Protein AF-A0A1F5Z2X9-F1 (afdb_monomer)

Foldseek 3Di:
DKWWWADDPNDIDIDDAQDKDKDADDPDDAFDKDKGQFTAWIDDPVDIDGDPRGDRQKIWIWGWHDKDWADKDWDWDDDPPPPDIDIDIDTTIMIIIHTHDIDGVVVVVVVVVVDDDDDDDDDDDDDDDDDDD

Radius of gyration: 26.5 Å; Cα contacts (8 Å, |Δi|>4): 240; chains: 1; bounding box: 82×59×61 Å

Secondary structure (DSSP, 8-state):
--EEEEEETTEEEEEETT-EEEEE--SS-TT-EEEE--EEEEE-SS-EEE-SS--TTEEEEEEEEEEEE-PPEEEEEEETTTTEEEEEEE--EEEEEEEEEEEEHHHHHHHHHHS------------------

Nearest PDB structures (foldseek):
  7m4v-assembly1_Q  TM=9.460E-01  e=8.449E-10  Acinetobacter baumannii AB0057
  8rdw-assembly1_Qb  TM=9.694E-01  e=2.122E-09  Psychrobacter urativorans
  7jil-assembly1_R  TM=9.705E-01  e=2.884E-09  Flavobacterium johnsoniae
  7aoi-assembly1_AV  TM=9.673E-01  e=1.208E-08  Trypanosoma brucei
  8fn2-assembly1_T  TM=9.195E-01  e=8.889E-09  Borreliella burgdorferi B31

Sequence (133 aa):
MKYAVVKSGGKQYVVSEGNTVTIDKVDGEVGKNYRFDEVMLLRNEEVVLIGTPFLENVQVSGKVEKQYQGKKLHVMKFKAKVNYRRKIGFRPQLTDISVEKISSEREAAKIKTKTKPVKKAVSKKTKSSVKNS

Solvent-accessible surface area (backbone atoms only — not comparable to full-atom values): 8162 Å² total; per-residue (Å²): 116,58,36,34,34,34,51,55,91,92,42,78,43,84,45,35,66,78,40,74,45,79,43,59,70,66,97,73,59,74,71,38,80,43,73,45,77,46,26,35,32,40,34,47,82,90,49,76,49,74,34,88,76,46,36,91,64,39,43,40,38,24,32,30,69,42,74,47,70,49,76,76,42,78,51,72,50,75,47,84,98,66,89,43,74,47,81,45,78,46,58,54,54,33,25,35,32,36,26,69,41,76,49,46,54,78,57,52,54,61,51,43,75,76,58,77,78,96,86,88,79,89,80,92,81,83,80,85,86,78,89,81,136

Organism: NCBI:txid1798376

Mean predicted aligned error: 11.87 Å

pLDDT: mean 80.52, std 22.19, range [27.75, 96.94]

InterPro domains:
  IPR001787 Large ribosomal subunit protein bL21 [MF_01363] (2-104)
  IPR001787 Large ribosomal subunit protein bL21 [TIGR00061] (3-103)
  IPR028909 Large ribosomal subunit protein bL21-like [PF00829] (3-102)
  IPR028909 Large ribosomal subunit protein bL21-like [PTHR21349] (3-107)
  IPR036164 Large ribosomal subunit protein bL21-like superfamily [SSF141091] (3-102)

Structure (mmCIF, N/CA/C/O backbone):
data_AF-A0A1F5Z2X9-F1
#
_entry.id   AF-A0A1F5Z2X9-F1
#
loop_
_atom_site.group_PDB
_atom_site.id
_atom_site.type_symbol
_atom_site.label_atom_id
_atom_site.label_alt_id
_atom_site.label_comp_id
_atom_site.label_asym_id
_atom_site.label_entity_id
_atom_site.label_seq_id
_atom_site.pdbx_PDB_ins_code
_atom_site.Cartn_x
_atom_site.Cartn_y
_atom_site.Cartn_z
_atom_site.occupancy
_atom_site.B_iso_or_equiv
_atom_site.auth_seq_id
_atom_site.auth_comp_id
_atom_site.auth_asym_id
_atom_site.auth_atom_id
_atom_site.pdbx_PDB_model_num
ATOM 1 N N . MET A 1 1 ? -1.506 -5.516 21.944 1.00 77.75 1 MET A N 1
ATOM 2 C CA . MET A 1 1 ? -1.319 -4.835 20.632 1.00 77.75 1 MET A CA 1
ATOM 3 C C . MET A 1 1 ? -2.415 -5.229 19.652 1.00 77.75 1 MET A C 1
ATOM 5 O O . MET A 1 1 ? -2.562 -6.411 19.355 1.00 77.75 1 MET A O 1
ATOM 9 N N . LYS A 1 2 ? -3.172 -4.239 19.166 1.00 88.44 2 LYS A N 1
ATOM 10 C CA . LYS A 1 2 ? -4.282 -4.398 18.217 1.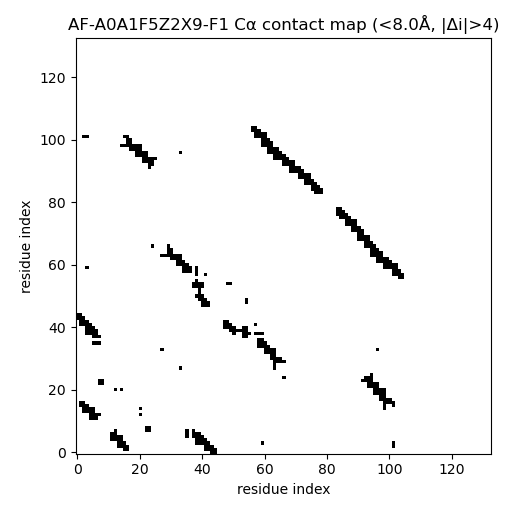00 88.44 2 LYS A CA 1
ATOM 11 C C . LYS A 1 2 ? -3.768 -4.315 16.776 1.00 88.44 2 LYS A C 1
ATOM 13 O O . LYS A 1 2 ? -3.111 -3.337 16.424 1.00 88.44 2 LYS A O 1
ATOM 18 N N . TYR A 1 3 ? -4.057 -5.321 15.954 1.00 92.69 3 TYR A N 1
ATOM 19 C CA . TYR A 1 3 ? -3.699 -5.314 14.533 1.00 92.69 3 TYR A CA 1
ATOM 20 C C . TYR A 1 3 ? -4.760 -6.005 13.678 1.00 92.69 3 TYR A C 1
ATOM 22 O O . TYR A 1 3 ? -5.525 -6.843 14.158 1.00 92.69 3 TYR A O 1
ATOM 30 N N . ALA A 1 4 ? -4.789 -5.664 12.397 1.00 93.06 4 ALA A N 1
ATOM 31 C CA . ALA A 1 4 ? -5.645 -6.284 11.401 1.00 93.06 4 ALA A CA 1
ATOM 32 C C . ALA A 1 4 ? -4.816 -6.798 10.220 1.00 93.06 4 ALA A C 1
ATOM 34 O O . ALA A 1 4 ? -3.711 -6.320 9.964 1.00 93.06 4 ALA A O 1
ATOM 35 N N . VAL A 1 5 ? -5.354 -7.782 9.504 1.00 94.00 5 VAL A N 1
ATOM 36 C CA . VAL A 1 5 ? -4.826 -8.214 8.207 1.00 94.00 5 VAL A CA 1
ATOM 37 C C . VAL A 1 5 ? -5.784 -7.724 7.136 1.00 94.00 5 VAL A C 1
ATOM 39 O O . VAL A 1 5 ? -6.945 -8.137 7.105 1.00 94.00 5 VAL A O 1
ATOM 42 N N . VAL A 1 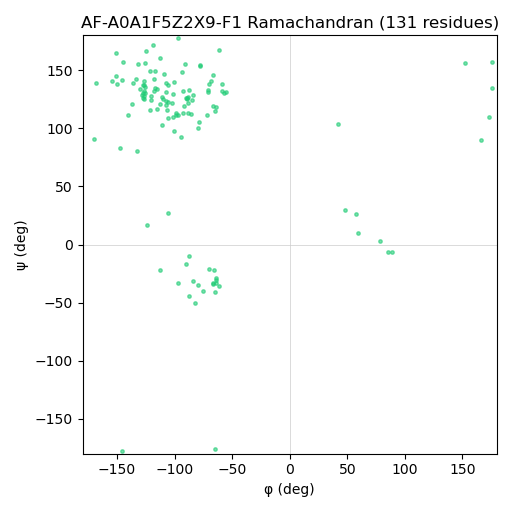6 ? -5.297 -6.829 6.283 1.00 94.31 6 VAL A N 1
ATOM 43 C CA . VAL A 1 6 ? -6.068 -6.221 5.193 1.00 94.31 6 VAL A CA 1
ATOM 44 C C . VAL A 1 6 ? -5.595 -6.752 3.855 1.00 94.31 6 VAL A C 1
ATOM 46 O O . VAL A 1 6 ? -4.405 -7.019 3.673 1.00 94.31 6 VAL A O 1
ATOM 49 N N . LYS A 1 7 ? -6.516 -6.882 2.904 1.00 93.19 7 LYS A N 1
ATOM 50 C CA . LYS A 1 7 ? -6.191 -7.225 1.524 1.00 93.19 7 LYS 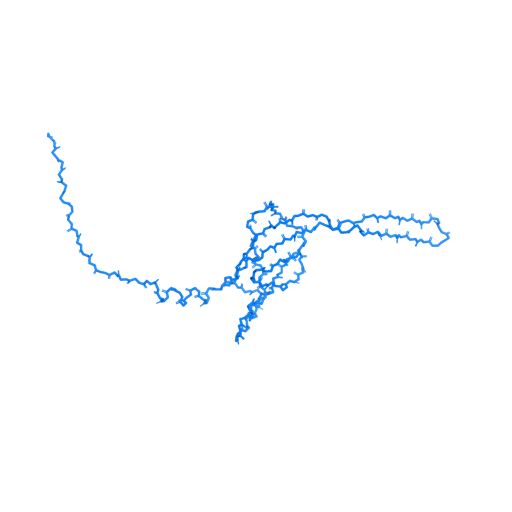A CA 1
ATOM 51 C C . LYS A 1 7 ? -6.233 -5.968 0.659 1.00 93.19 7 LYS A C 1
ATOM 53 O O . LYS A 1 7 ? -7.180 -5.192 0.704 1.00 93.19 7 LYS A O 1
ATOM 58 N N . SER A 1 8 ? -5.169 -5.750 -0.107 1.00 92.69 8 SER A N 1
ATOM 59 C CA . SER A 1 8 ? -5.066 -4.649 -1.069 1.00 92.69 8 SER A CA 1
ATOM 60 C C . SER A 1 8 ? -4.162 -5.058 -2.227 1.00 92.69 8 SER A C 1
ATOM 62 O O . SER A 1 8 ? -3.150 -5.727 -2.017 1.00 92.69 8 SER A O 1
ATOM 64 N N . GLY A 1 9 ? -4.541 -4.721 -3.463 1.00 86.19 9 GLY A N 1
ATOM 65 C CA . GLY A 1 9 ? -3.750 -5.061 -4.655 1.00 86.19 9 GLY A CA 1
ATOM 66 C C . GLY A 1 9 ? -3.482 -6.565 -4.832 1.00 86.19 9 GLY A C 1
ATOM 67 O O . GLY A 1 9 ? -2.467 -6.955 -5.400 1.00 86.19 9 GLY A O 1
ATOM 68 N N . GLY A 1 10 ? -4.349 -7.428 -4.290 1.00 89.75 10 GLY A N 1
ATOM 69 C CA . GLY A 1 10 ? -4.172 -8.886 -4.313 1.00 89.75 10 GLY A CA 1
ATOM 70 C C . GLY A 1 10 ? -3.172 -9.444 -3.289 1.00 89.75 10 GLY A C 1
ATOM 71 O O . GLY A 1 10 ? -2.952 -10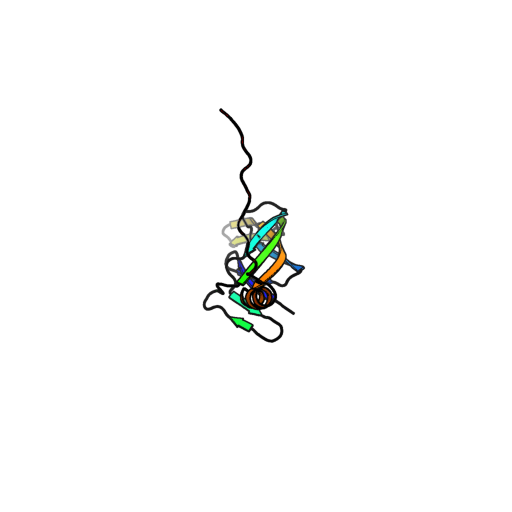.653 -3.266 1.00 89.75 10 GLY A O 1
ATOM 72 N N . LYS A 1 11 ? -2.595 -8.604 -2.423 1.00 93.38 11 LYS A N 1
ATOM 73 C CA . LYS A 1 11 ? -1.688 -9.000 -1.334 1.00 93.38 11 LYS A CA 1
ATOM 74 C C . LYS A 1 11 ? -2.335 -8.754 0.027 1.00 93.38 11 LYS A C 1
ATOM 76 O O . LYS A 1 11 ? -3.276 -7.971 0.139 1.00 93.38 11 LYS A O 1
ATOM 81 N N . GLN A 1 12 ? -1.818 -9.420 1.056 1.00 94.75 12 GLN A N 1
ATOM 82 C CA . GLN A 1 12 ? -2.239 -9.231 2.444 1.00 94.75 12 GLN A CA 1
ATOM 83 C C . GLN A 1 12 ? -1.179 -8.452 3.219 1.00 94.75 12 GLN A C 1
ATOM 85 O O . GLN A 1 12 ? 0.013 -8.737 3.101 1.00 94.75 12 GLN A O 1
ATOM 90 N N . TYR A 1 13 ? -1.623 -7.496 4.030 1.00 95.31 13 TYR A N 1
ATOM 91 C CA . TYR A 1 13 ? -0.767 -6.638 4.838 1.00 95.31 13 TYR A CA 1
ATOM 92 C C . TYR A 1 13 ? -1.208 -6.666 6.295 1.00 95.31 13 TYR A C 1
ATOM 94 O O . TYR A 1 13 ? -2.399 -6.583 6.592 1.00 95.31 13 TYR A O 1
ATOM 102 N N . VAL A 1 14 ? -0.237 -6.749 7.202 1.00 93.94 14 VAL A N 1
ATOM 103 C CA . VAL A 1 14 ? -0.472 -6.575 8.637 1.00 93.94 14 VAL A CA 1
ATOM 104 C C . VAL A 1 14 ? -0.425 -5.087 8.943 1.00 93.94 14 VAL A C 1
ATOM 106 O O . VAL A 1 14 ? 0.562 -4.419 8.643 1.00 93.94 14 VAL A O 1
ATOM 109 N N . VAL A 1 15 ? -1.493 -4.576 9.539 1.00 94.81 15 VAL A N 1
ATOM 110 C CA . VAL A 1 15 ? -1.647 -3.162 9.870 1.00 94.81 15 VAL A CA 1
ATOM 111 C C . VAL A 1 15 ? -1.986 -2.994 11.341 1.00 94.81 15 VAL A C 1
ATOM 113 O O . VAL A 1 15 ? -2.773 -3.754 11.902 1.00 94.81 15 VAL A O 1
ATOM 116 N N . SER A 1 16 ? -1.415 -1.975 11.965 1.00 93.44 16 SER A N 1
ATOM 117 C CA . SER A 1 16 ? -1.741 -1.550 13.325 1.00 93.44 16 SER A CA 1
ATOM 118 C C . SER A 1 16 ? -1.953 -0.043 13.341 1.00 93.44 16 SER A C 1
ATOM 120 O O . SER A 1 16 ? -1.427 0.670 12.488 1.00 93.44 16 SER A O 1
ATOM 122 N N . GLU A 1 17 ? -2.727 0.440 14.307 1.00 92.25 17 GLU A N 1
ATOM 123 C CA . GLU A 1 17 ? -2.972 1.874 14.482 1.00 92.25 17 GLU A CA 1
ATOM 124 C C . GLU A 1 17 ? -1.644 2.616 14.710 1.00 92.25 17 GLU A C 1
ATOM 126 O O . GLU A 1 17 ? -0.804 2.168 15.491 1.00 92.25 17 GLU A O 1
ATOM 131 N N . GLY A 1 18 ? -1.439 3.723 13.993 1.00 91.31 18 GLY A N 1
ATOM 132 C CA . GLY A 1 18 ? -0.229 4.548 14.050 1.00 91.31 18 GLY A CA 1
ATOM 133 C C . GLY A 1 18 ? 0.928 4.101 13.151 1.00 91.31 18 GLY A C 1
ATOM 134 O O . GLY A 1 18 ? 1.907 4.834 13.040 1.00 91.31 18 GLY A O 1
ATOM 135 N N . ASN A 1 19 ? 0.835 2.945 12.485 1.00 92.56 19 ASN A N 1
ATOM 136 C CA . ASN A 1 19 ? 1.885 2.478 11.579 1.00 92.56 19 ASN A CA 1
ATOM 137 C C . ASN A 1 19 ? 1.617 2.885 10.125 1.00 92.56 19 ASN A C 1
ATOM 139 O O . ASN A 1 19 ? 0.471 2.920 9.669 1.00 92.56 19 ASN A O 1
ATOM 143 N N . THR A 1 20 ? 2.698 3.109 9.376 1.00 94.19 20 THR A N 1
ATOM 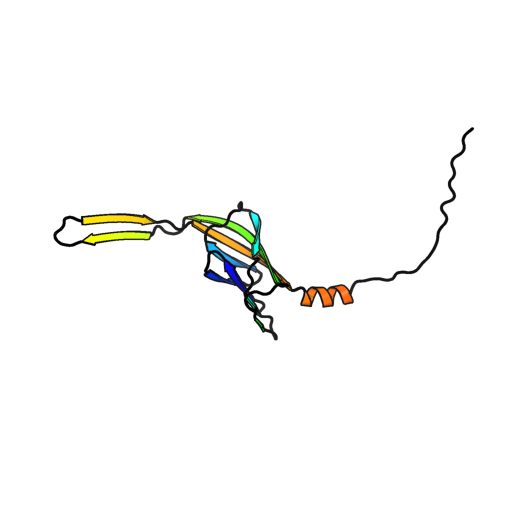144 C CA . THR A 1 20 ? 2.655 3.316 7.925 1.00 94.19 20 THR A CA 1
ATOM 145 C C . THR A 1 20 ? 2.853 1.987 7.198 1.00 94.19 20 THR A C 1
ATOM 147 O O . THR A 1 20 ? 3.775 1.229 7.504 1.00 94.19 20 THR A O 1
ATOM 150 N N . VAL A 1 21 ? 1.999 1.706 6.215 1.00 94.50 21 VAL A N 1
ATOM 151 C CA . VAL A 1 21 ? 2.088 0.538 5.334 1.00 94.50 21 VAL A CA 1
ATOM 152 C C . VAL A 1 21 ? 2.289 0.986 3.889 1.00 94.50 21 VAL A C 1
ATOM 154 O O . VAL A 1 21 ? 1.572 1.853 3.390 1.00 94.50 21 VAL A O 1
ATOM 157 N N . THR A 1 22 ? 3.255 0.381 3.201 1.00 94.69 22 THR A N 1
ATOM 158 C CA . THR A 1 22 ? 3.477 0.605 1.769 1.00 94.69 22 THR A CA 1
ATOM 159 C C . THR A 1 22 ? 2.702 -0.431 0.965 1.00 94.69 22 THR A C 1
ATOM 161 O O . THR A 1 22 ? 2.958 -1.634 1.069 1.00 94.69 22 THR A O 1
ATOM 164 N N . ILE A 1 23 ? 1.776 0.034 0.135 1.00 94.25 23 ILE A N 1
ATOM 165 C CA . ILE A 1 23 ? 0.963 -0.802 -0.748 1.00 94.25 23 ILE A CA 1
ATOM 166 C C . ILE A 1 23 ? 1.191 -0.441 -2.220 1.00 94.25 23 ILE A C 1
ATOM 168 O O . ILE A 1 23 ? 1.877 0.534 -2.547 1.00 94.25 23 ILE A O 1
ATOM 172 N N . ASP A 1 24 ? 0.625 -1.248 -3.118 1.00 93.00 24 ASP A N 1
ATOM 173 C CA . ASP A 1 24 ? 0.585 -0.927 -4.546 1.00 93.00 24 ASP A CA 1
ATOM 174 C C . ASP A 1 24 ? -0.208 0.379 -4.795 1.00 93.00 24 ASP A C 1
ATOM 176 O O . ASP A 1 24 ? -0.862 0.925 -3.902 1.00 93.00 24 ASP A O 1
ATOM 180 N N . LYS A 1 25 ? -0.111 0.942 -6.004 1.00 90.88 25 LYS A N 1
ATOM 181 C CA . LYS A 1 25 ? -0.796 2.197 -6.346 1.00 90.88 25 LYS A CA 1
ATOM 182 C C . LYS A 1 25 ? -2.306 2.108 -6.089 1.00 90.88 25 LYS A C 1
ATOM 184 O O . LYS A 1 25 ? -2.963 1.193 -6.579 1.00 90.88 25 LYS A O 1
ATOM 189 N N . VAL A 1 26 ? -2.834 3.119 -5.401 1.00 88.50 26 VAL A N 1
ATOM 190 C CA . VAL A 1 26 ? -4.271 3.323 -5.179 1.00 88.50 26 VAL A CA 1
ATOM 191 C C . VAL A 1 26 ? -4.748 4.616 -5.826 1.00 88.50 26 VAL A C 1
ATOM 193 O O . VAL A 1 26 ? -3.994 5.587 -5.930 1.00 88.50 26 VAL A O 1
ATOM 196 N N . ASP A 1 27 ? -6.009 4.628 -6.248 1.00 83.69 27 ASP A N 1
ATOM 197 C CA . ASP A 1 27 ? -6.652 5.813 -6.806 1.00 83.69 27 ASP A CA 1
ATOM 198 C C . ASP A 1 27 ? -7.069 6.751 -5.666 1.00 83.69 27 ASP A C 1
ATOM 200 O O . ASP A 1 27 ? -8.001 6.494 -4.907 1.00 83.69 27 ASP A O 1
ATOM 204 N N . GLY A 1 28 ? -6.319 7.838 -5.507 1.00 81.00 28 GLY A N 1
ATOM 205 C CA . GLY A 1 28 ? -6.516 8.830 -4.458 1.00 81.00 28 GLY A CA 1
ATOM 206 C C . GLY A 1 28 ? -5.418 9.884 -4.503 1.00 81.00 28 GLY A C 1
ATOM 207 O O . GLY A 1 28 ? -4.338 9.641 -5.034 1.00 81.00 28 GLY A O 1
ATOM 208 N N . GLU A 1 29 ? -5.688 11.067 -3.965 1.00 87.06 29 GLU A N 1
ATOM 209 C CA . GLU A 1 29 ? -4.675 12.119 -3.832 1.00 87.06 29 GLU A CA 1
ATOM 210 C C . GLU A 1 29 ? -3.960 12.008 -2.486 1.00 87.06 29 GLU A C 1
ATOM 212 O O . GLU A 1 29 ? -4.509 11.502 -1.502 1.00 87.06 29 GLU A O 1
ATOM 217 N N . VAL A 1 30 ? -2.738 12.535 -2.437 1.00 90.81 30 VAL A N 1
ATOM 218 C CA . VAL A 1 30 ? -1.981 12.669 -1.194 1.00 90.81 30 VAL A CA 1
ATOM 219 C C . VAL A 1 30 ? -2.788 13.490 -0.185 1.00 90.81 30 VAL A C 1
ATOM 221 O O . VAL A 1 30 ? -3.305 14.558 -0.499 1.00 90.81 30 VAL A O 1
ATOM 224 N N . GLY A 1 31 ? -2.904 12.977 1.036 1.00 90.06 31 GLY A N 1
ATOM 225 C CA . GLY A 1 31 ? -3.639 13.605 2.126 1.00 90.06 31 GLY A CA 1
ATOM 226 C C . GLY A 1 31 ? -5.124 13.249 2.204 1.00 90.06 31 GLY A C 1
ATOM 227 O O . GLY A 1 31 ? -5.759 13.624 3.190 1.00 90.06 31 GLY A O 1
ATOM 228 N N . LYS A 1 32 ? -5.682 12.513 1.233 1.00 91.12 32 LYS A N 1
ATOM 229 C CA . LYS A 1 32 ? -7.059 12.009 1.327 1.00 91.12 32 LYS A CA 1
ATOM 230 C C . LYS A 1 32 ? -7.146 10.782 2.236 1.00 91.12 32 LYS A C 1
ATOM 232 O O . LYS A 1 32 ? -6.190 10.016 2.388 1.00 91.12 32 LYS A O 1
ATOM 237 N N . ASN A 1 33 ? -8.330 10.602 2.815 1.00 91.19 33 ASN A N 1
ATOM 238 C CA . ASN A 1 33 ? -8.660 9.421 3.600 1.00 91.19 33 ASN A CA 1
ATOM 239 C C . ASN A 1 33 ? -8.802 8.213 2.670 1.00 91.19 33 ASN A C 1
ATOM 241 O O . ASN A 1 33 ? -9.493 8.284 1.654 1.00 91.19 33 ASN A O 1
ATOM 245 N N . TYR A 1 34 ? -8.180 7.107 3.054 1.00 90.81 34 TYR A N 1
ATOM 246 C CA . TYR A 1 34 ? -8.268 5.817 2.394 1.00 90.81 34 TYR A CA 1
ATOM 247 C C . TYR A 1 34 ? -8.888 4.803 3.354 1.00 90.81 34 TYR A C 1
ATOM 249 O O . TYR A 1 34 ? -8.546 4.749 4.537 1.00 90.81 34 TYR A O 1
ATOM 257 N N . ARG A 1 35 ? -9.831 4.008 2.857 1.00 91.38 35 ARG A N 1
ATOM 258 C CA . ARG A 1 35 ? -10.514 2.973 3.636 1.00 91.38 35 ARG A CA 1
ATOM 259 C C . ARG A 1 35 ? -10.163 1.618 3.045 1.00 91.38 35 ARG A C 1
ATOM 261 O O . ARG A 1 35 ? -10.190 1.454 1.831 1.00 91.38 35 ARG A O 1
ATOM 268 N N . PHE A 1 36 ? -9.813 0.672 3.907 1.00 90.62 36 PHE A N 1
ATOM 269 C CA . PHE A 1 36 ? -9.660 -0.722 3.515 1.00 90.62 36 PHE A CA 1
ATOM 270 C C . PHE A 1 36 ? -10.987 -1.434 3.760 1.00 90.62 36 PHE A C 1
ATOM 272 O O . PHE A 1 36 ? -11.404 -1.584 4.911 1.00 90.62 36 PHE A O 1
ATOM 279 N N . ASP A 1 37 ? -11.627 -1.856 2.673 1.00 85.88 37 ASP A N 1
ATOM 280 C CA . ASP A 1 37 ? -12.910 -2.561 2.719 1.00 85.88 37 ASP A CA 1
ATOM 281 C C . ASP A 1 37 ? -12.722 -4.068 2.964 1.00 85.88 37 ASP A C 1
ATOM 283 O O . ASP A 1 37 ? -13.535 -4.710 3.622 1.00 85.88 37 ASP A O 1
ATOM 287 N N . GLU A 1 38 ? -11.611 -4.641 2.493 1.00 91.06 38 GLU A N 1
ATOM 288 C CA . GLU A 1 38 ? -11.310 -6.063 2.657 1.00 91.06 38 GLU A CA 1
ATOM 289 C C . GLU A 1 38 ? -10.434 -6.317 3.896 1.00 91.06 38 GLU A C 1
ATOM 291 O O . GLU A 1 38 ? -9.200 -6.302 3.831 1.00 91.06 38 GLU A O 1
ATOM 296 N N . VAL A 1 39 ? -11.072 -6.595 5.036 1.00 92.50 39 VAL A N 1
ATOM 297 C CA . VAL A 1 39 ? -10.391 -7.010 6.275 1.00 92.50 39 VAL A CA 1
ATOM 298 C C . VAL A 1 39 ? -10.603 -8.504 6.504 1.00 92.50 39 VAL A C 1
ATOM 300 O O . VAL A 1 39 ? -11.734 -8.973 6.591 1.00 92.50 39 VAL A O 1
ATOM 303 N N . MET A 1 40 ? -9.518 -9.269 6.613 1.00 91.75 40 MET A N 1
ATOM 304 C CA . MET A 1 40 ? -9.566 -10.734 6.738 1.00 91.75 40 MET A CA 1
ATOM 305 C C . MET A 1 40 ? -9.457 -11.205 8.189 1.00 91.75 40 MET A C 1
ATOM 307 O O . MET A 1 40 ? -10.034 -12.223 8.568 1.00 91.75 40 MET A O 1
ATOM 311 N N . LEU A 1 41 ? -8.709 -10.470 9.010 1.00 91.88 41 LEU A N 1
ATOM 312 C CA . LEU A 1 41 ? -8.459 -10.824 10.403 1.00 91.88 41 LEU A CA 1
ATOM 313 C C . LEU A 1 41 ? -8.365 -9.561 11.250 1.00 91.88 41 LEU A C 1
ATOM 3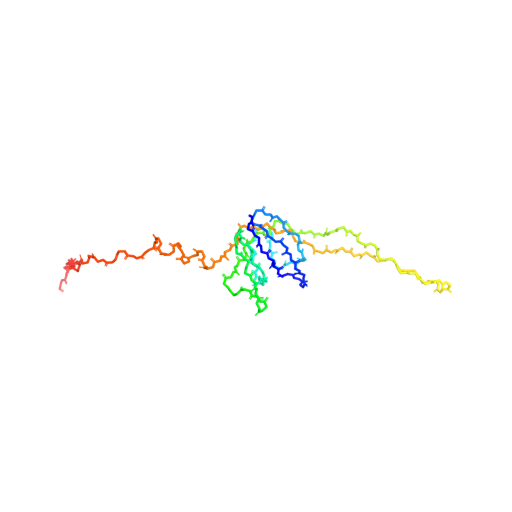15 O O . LEU A 1 41 ? -7.763 -8.576 10.828 1.00 91.88 41 LEU A O 1
ATOM 319 N N . LEU A 1 42 ? -8.903 -9.623 12.465 1.00 91.56 42 LEU A N 1
ATOM 320 C CA . LEU A 1 42 ? -8.687 -8.629 13.511 1.00 91.56 42 LEU A CA 1
ATOM 321 C C . LEU A 1 42 ? -8.209 -9.347 14.772 1.00 91.56 42 LEU A C 1
ATOM 323 O O . LEU A 1 42 ? -8.889 -10.245 15.264 1.00 91.56 42 LEU A O 1
ATOM 327 N N . ARG A 1 43 ? -7.067 -8.938 15.322 1.00 89.75 43 ARG A N 1
ATOM 328 C CA . ARG A 1 43 ? -6.593 -9.409 16.622 1.00 89.75 43 ARG A CA 1
ATOM 329 C C . ARG A 1 43 ? -6.606 -8.272 17.627 1.00 89.75 43 ARG A C 1
ATOM 331 O O . ARG A 1 43 ? -5.911 -7.271 17.463 1.00 89.75 43 ARG A O 1
ATOM 338 N N . ASN A 1 44 ? -7.368 -8.493 18.687 1.00 87.94 44 ASN A N 1
ATOM 339 C CA . ASN A 1 44 ? -7.302 -7.746 19.931 1.00 87.94 44 ASN A CA 1
ATOM 340 C C . ASN A 1 44 ? -6.435 -8.529 20.936 1.00 87.94 44 ASN A C 1
ATOM 342 O O . ASN A 1 44 ? -5.945 -9.616 20.632 1.00 87.94 44 ASN A O 1
ATOM 346 N N . GLU A 1 45 ? -6.218 -7.981 22.129 1.00 82.62 45 GLU A N 1
ATOM 347 C CA . GLU A 1 45 ? -5.279 -8.556 23.110 1.00 82.62 45 GLU A CA 1
ATOM 348 C C . GLU A 1 45 ? -5.660 -9.971 23.556 1.00 82.62 45 GLU A C 1
ATOM 350 O O . GLU A 1 45 ? -4.785 -10.820 23.695 1.00 82.62 45 GLU A O 1
ATOM 355 N N . GLU A 1 46 ? -6.959 -10.245 23.664 1.00 82.31 46 GLU A N 1
ATOM 356 C CA . GLU A 1 46 ? -7.483 -11.537 24.123 1.00 82.31 46 GLU A CA 1
ATOM 357 C C . GLU A 1 46 ? -8.214 -12.320 23.022 1.00 82.31 46 GLU A C 1
ATOM 359 O O . GLU A 1 46 ? -8.358 -13.536 23.114 1.00 82.31 46 GLU A O 1
ATOM 364 N N . VAL A 1 47 ? -8.687 -11.643 21.968 1.00 86.06 47 VAL A N 1
ATOM 365 C CA . VAL A 1 47 ? -9.608 -12.226 20.979 1.00 86.06 47 VAL A CA 1
ATOM 366 C C . VAL A 1 47 ? -9.069 -12.063 19.564 1.00 86.06 47 VAL A C 1
ATOM 368 O O . VAL A 1 47 ? -8.712 -10.960 19.147 1.00 86.06 47 VAL A O 1
ATOM 371 N N . VAL A 1 48 ? -9.087 -13.155 18.798 1.00 89.12 48 VAL A N 1
ATOM 372 C CA . VAL A 1 48 ? -8.830 -13.159 17.354 1.00 89.12 48 VAL A CA 1
ATOM 373 C C . VAL A 1 48 ? -10.147 -13.392 16.624 1.00 89.12 48 VAL A C 1
ATOM 375 O O . VAL A 1 48 ? -10.833 -14.382 16.862 1.00 89.12 48 VAL A O 1
ATOM 378 N N . LEU A 1 49 ? -10.504 -12.473 15.732 1.00 87.69 49 LEU A N 1
ATOM 379 C CA . LEU A 1 49 ? -11.626 -12.606 14.813 1.00 87.69 49 LEU A CA 1
ATOM 380 C C . LEU A 1 49 ? -11.081 -12.959 13.436 1.00 87.69 49 LEU A C 1
ATOM 382 O O . LEU A 1 49 ? -10.276 -12.215 12.877 1.00 87.69 49 LEU A O 1
ATOM 386 N N . ILE A 1 50 ? -11.530 -14.089 12.902 1.00 89.38 50 ILE A N 1
ATOM 387 C CA . ILE A 1 50 ? -11.150 -14.587 11.581 1.00 89.38 50 ILE A CA 1
ATOM 388 C C . ILE A 1 50 ? -12.380 -14.480 10.681 1.00 89.38 50 ILE A C 1
ATOM 390 O O . ILE A 1 50 ? -13.461 -14.941 11.051 1.00 89.38 50 ILE A O 1
ATOM 394 N N . GLY A 1 51 ? -12.225 -13.825 9.532 1.00 86.31 51 GLY A N 1
ATOM 395 C CA . GLY A 1 51 ? -13.270 -13.703 8.522 1.00 86.31 51 GLY A CA 1
ATOM 396 C C . GLY A 1 51 ? -13.427 -14.978 7.696 1.00 86.31 51 GLY A C 1
ATOM 397 O O . GLY A 1 51 ? -12.489 -15.754 7.530 1.00 86.31 51 GLY A O 1
ATOM 398 N N . THR A 1 52 ? -14.622 -15.182 7.149 1.00 85.62 52 THR A N 1
ATOM 399 C CA . THR A 1 52 ? -14.926 -16.273 6.211 1.00 85.62 52 THR A CA 1
ATOM 400 C C . THR A 1 52 ? -15.698 -15.718 5.013 1.00 85.62 52 THR A C 1
ATOM 402 O O . THR A 1 52 ? -16.917 -15.835 4.975 1.00 85.62 52 THR A O 1
ATOM 405 N N . PRO A 1 53 ? -15.052 -15.098 4.005 1.00 86.75 53 PRO A N 1
ATOM 406 C CA . PRO A 1 53 ? -13.621 -14.796 3.823 1.00 86.75 53 PRO A CA 1
ATOM 407 C C . PRO A 1 53 ? -13.166 -13.427 4.375 1.00 86.75 53 PRO A C 1
ATOM 409 O O . PRO A 1 53 ? -11.969 -13.215 4.570 1.00 86.75 53 PRO A O 1
ATOM 412 N N . PHE A 1 54 ? -14.101 -12.509 4.638 1.00 89.56 54 PHE A N 1
ATOM 413 C CA . PHE A 1 54 ? -13.845 -11.168 5.181 1.00 89.56 54 PHE A CA 1
ATOM 414 C C . PHE A 1 54 ? -14.659 -10.937 6.462 1.00 89.56 54 PHE A C 1
ATOM 416 O O . PHE A 1 54 ? -15.558 -11.712 6.788 1.00 89.56 54 PHE A O 1
ATOM 423 N N . LEU A 1 55 ? -14.326 -9.887 7.209 1.00 87.81 55 LEU A N 1
ATOM 424 C CA . LEU A 1 55 ? -15.065 -9.426 8.382 1.00 87.81 55 LEU A CA 1
ATOM 425 C C . LEU A 1 55 ? -15.965 -8.250 7.986 1.00 87.81 55 LEU A C 1
ATOM 427 O O . LEU A 1 55 ? -15.466 -7.165 7.717 1.00 87.81 55 LEU A O 1
ATOM 431 N N . GLU A 1 56 ? -17.284 -8.445 7.997 1.00 82.62 56 GLU A N 1
ATOM 432 C CA . GLU A 1 56 ? -18.255 -7.427 7.548 1.00 82.62 56 GLU A CA 1
ATOM 433 C C . GLU A 1 56 ? -18.294 -6.177 8.446 1.00 82.62 56 GLU A C 1
ATOM 435 O O . GLU A 1 56 ? -18.467 -5.062 7.967 1.00 82.62 56 GLU A O 1
ATOM 440 N N . ASN A 1 57 ? -18.078 -6.344 9.754 1.00 83.88 57 ASN A N 1
ATOM 441 C CA . ASN A 1 57 ? -18.265 -5.279 10.751 1.00 83.88 57 ASN A CA 1
ATOM 442 C C . ASN A 1 57 ? -16.937 -4.699 11.270 1.00 83.88 57 ASN A C 1
ATOM 444 O O . ASN A 1 57 ? -16.841 -4.264 12.427 1.00 83.88 57 ASN A O 1
ATOM 448 N N . VAL A 1 58 ? -15.888 -4.759 10.445 1.00 87.31 58 VAL A N 1
ATOM 449 C CA . VAL A 1 58 ? -14.558 -4.227 10.755 1.00 87.31 58 VAL A CA 1
ATOM 450 C C . VAL A 1 58 ? -14.106 -3.328 9.618 1.00 87.31 58 VAL A C 1
ATOM 452 O O . VAL A 1 58 ? -14.108 -3.732 8.463 1.00 87.31 58 VAL A O 1
ATOM 455 N N . GLN A 1 59 ? -13.679 -2.115 9.957 1.00 89.56 59 GLN A N 1
ATOM 456 C CA . GLN A 1 59 ? -13.192 -1.149 8.981 1.00 89.56 59 GLN A CA 1
ATOM 457 C C . GLN A 1 59 ? -11.852 -0.581 9.428 1.00 89.56 59 GLN A C 1
ATOM 459 O O . GLN A 1 59 ? -11.699 -0.166 10.579 1.00 89.56 59 GLN A O 1
ATOM 464 N N . VAL A 1 60 ? -10.892 -0.523 8.507 1.00 92.44 60 VAL A N 1
ATOM 465 C CA . VAL A 1 60 ? -9.603 0.136 8.738 1.00 92.44 60 VAL A CA 1
ATOM 466 C C . VAL A 1 60 ? -9.572 1.429 7.933 1.00 92.44 60 VAL A C 1
ATOM 468 O O . VAL A 1 60 ? -9.698 1.411 6.709 1.00 92.44 60 VAL A O 1
ATOM 471 N N . SER A 1 61 ? -9.418 2.557 8.622 1.00 92.69 61 SER A N 1
ATOM 472 C CA . SER A 1 61 ? -9.250 3.870 8.002 1.00 92.69 61 SER A CA 1
ATOM 473 C C . SER A 1 61 ? -7.814 4.351 8.149 1.00 92.69 61 SER A C 1
ATOM 475 O O . SER A 1 61 ? -7.211 4.231 9.218 1.00 92.69 61 SER A O 1
ATOM 477 N N . GLY A 1 62 ? -7.295 4.938 7.082 1.00 93.19 62 GLY A N 1
ATOM 478 C CA . GLY A 1 62 ? -5.987 5.564 7.048 1.00 93.19 62 GLY A CA 1
ATOM 479 C C . GLY A 1 62 ? -5.963 6.784 6.143 1.00 93.19 62 GLY A C 1
ATOM 480 O O . GLY A 1 62 ? -6.972 7.167 5.548 1.00 93.19 62 GLY A O 1
ATOM 481 N N . LYS A 1 63 ? -4.784 7.375 6.019 1.00 94.31 63 LYS A N 1
ATOM 482 C CA . LYS A 1 63 ? -4.524 8.549 5.194 1.00 94.31 63 LYS A CA 1
ATOM 483 C C . LYS A 1 63 ? -3.374 8.269 4.245 1.00 94.31 63 LYS A C 1
ATOM 485 O O . LYS A 1 63 ? -2.362 7.690 4.638 1.00 94.31 63 LYS A O 1
ATOM 490 N N . VAL A 1 64 ? -3.521 8.696 2.995 1.00 95.00 64 VAL A N 1
ATOM 491 C CA . VAL A 1 64 ? -2.445 8.600 2.005 1.00 95.00 64 VAL A CA 1
ATOM 492 C C . VAL A 1 64 ? -1.366 9.617 2.362 1.00 95.00 64 VAL A C 1
ATOM 494 O O . VAL A 1 64 ? -1.594 10.821 2.253 1.00 95.00 64 VAL A O 1
ATOM 497 N N . GLU A 1 65 ? -0.193 9.154 2.785 1.00 93.06 65 GLU A N 1
ATOM 498 C CA . GLU A 1 65 ? 0.922 10.041 3.123 1.00 93.06 65 GLU A CA 1
ATOM 499 C C . GLU A 1 65 ? 1.684 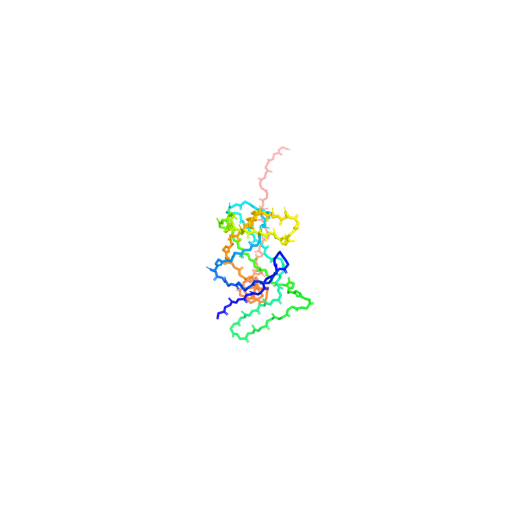10.465 1.876 1.00 93.06 65 GLU A C 1
ATOM 501 O O . GLU A 1 65 ? 1.964 11.649 1.691 1.00 93.06 65 GLU A O 1
ATOM 506 N N . LYS A 1 66 ? 2.066 9.495 1.037 1.00 93.69 66 LYS A N 1
ATOM 507 C CA . LYS A 1 66 ? 2.932 9.724 -0.125 1.00 93.69 66 LYS A CA 1
ATOM 508 C C . LYS A 1 66 ? 2.637 8.724 -1.232 1.00 93.69 66 LYS A C 1
ATOM 510 O O . LYS A 1 66 ? 2.387 7.552 -0.976 1.00 93.69 66 LYS A O 1
ATOM 515 N N . GLN A 1 67 ? 2.751 9.185 -2.473 1.00 94.56 67 GLN A N 1
ATOM 516 C CA . GLN A 1 67 ? 2.767 8.336 -3.662 1.00 94.56 67 GLN A CA 1
ATOM 517 C C . GLN A 1 67 ? 4.075 8.554 -4.404 1.00 94.56 67 GLN A C 1
ATOM 519 O O . GLN A 1 67 ? 4.457 9.691 -4.683 1.00 94.56 67 GLN A O 1
ATOM 524 N N . TYR A 1 68 ? 4.783 7.472 -4.706 1.00 94.44 68 TYR A N 1
ATOM 525 C CA . TYR A 1 68 ? 6.099 7.555 -5.325 1.00 94.44 68 TYR A CA 1
ATOM 526 C C . TYR A 1 68 ? 6.399 6.335 -6.187 1.00 94.44 68 TYR A C 1
ATOM 528 O O . TYR A 1 68 ? 5.746 5.295 -6.138 1.00 94.44 68 TYR A O 1
ATOM 536 N N . GLN A 1 69 ? 7.426 6.479 -7.016 1.00 94.94 69 GLN A N 1
ATOM 537 C CA . GLN A 1 69 ? 7.989 5.359 -7.750 1.00 94.94 69 GLN A CA 1
ATOM 538 C C . GLN A 1 69 ? 9.088 4.718 -6.911 1.00 94.94 69 GLN A C 1
ATOM 540 O O . GLN A 1 69 ? 10.037 5.389 -6.504 1.00 94.94 69 GLN A O 1
ATOM 545 N N . GLY A 1 70 ? 8.983 3.412 -6.696 1.00 94.31 70 GLY A N 1
ATOM 546 C CA . GLY A 1 70 ? 9.993 2.636 -5.999 1.00 94.31 70 GLY A CA 1
ATOM 547 C C . GLY A 1 70 ? 11.324 2.571 -6.753 1.00 94.31 70 GLY A C 1
ATOM 548 O O . GLY A 1 70 ? 11.538 3.168 -7.820 1.00 94.31 70 GLY A O 1
ATOM 549 N N . LYS A 1 71 ? 12.251 1.798 -6.185 1.00 95.12 71 LYS A N 1
ATOM 550 C CA . LYS A 1 71 ? 13.572 1.576 -6.781 1.00 95.12 71 LYS A CA 1
ATOM 551 C C . LYS A 1 71 ? 13.424 0.962 -8.178 1.00 95.12 71 LYS A C 1
ATOM 553 O O . LYS A 1 71 ? 12.604 0.073 -8.400 1.00 95.12 71 LYS A O 1
ATOM 558 N N . LYS A 1 72 ? 14.230 1.444 -9.130 1.00 96.50 72 LYS A N 1
ATOM 559 C CA . LYS A 1 72 ? 14.244 0.913 -10.499 1.00 96.50 72 LYS A CA 1
ATOM 560 C C . LYS A 1 72 ? 14.783 -0.513 -10.482 1.00 96.50 72 LYS A C 1
ATOM 562 O O . LYS A 1 72 ? 15.936 -0.732 -10.128 1.00 96.50 72 LYS A O 1
ATOM 567 N N . LEU A 1 73 ? 13.964 -1.458 -10.915 1.00 94.88 73 LEU A N 1
ATOM 568 C CA . LEU A 1 73 ? 14.360 -2.833 -11.169 1.00 94.88 73 LEU A CA 1
ATOM 569 C C . LEU A 1 73 ? 14.866 -2.942 -12.607 1.00 94.88 73 LEU A C 1
ATOM 571 O O . LEU A 1 73 ? 14.199 -2.522 -13.555 1.00 94.88 73 LEU A O 1
ATOM 575 N N . HIS A 1 74 ? 16.066 -3.489 -12.775 1.00 94.88 74 HIS A N 1
ATOM 576 C CA . HIS A 1 74 ? 16.646 -3.757 -14.085 1.00 94.88 74 HIS A CA 1
ATOM 577 C C . HIS A 1 74 ? 16.395 -5.213 -14.467 1.00 94.88 74 HIS A C 1
ATOM 579 O O . HIS A 1 74 ? 16.981 -6.121 -13.891 1.00 94.88 74 HIS A O 1
ATOM 585 N N . VAL A 1 75 ? 15.549 -5.427 -15.471 1.00 95.38 75 VAL A N 1
ATOM 586 C CA . VAL A 1 75 ? 15.270 -6.750 -16.030 1.00 95.38 75 VAL A CA 1
ATOM 587 C C . VAL A 1 75 ? 16.104 -6.914 -17.294 1.00 95.38 75 VAL A C 1
ATOM 589 O O . VAL A 1 75 ? 15.886 -6.216 -18.286 1.00 95.38 75 VAL A O 1
ATOM 592 N N . MET A 1 76 ? 17.076 -7.826 -17.272 1.00 95.81 76 MET A N 1
ATOM 593 C CA . MET A 1 76 ? 17.895 -8.148 -18.439 1.00 95.81 76 MET A CA 1
ATOM 594 C C . MET A 1 76 ? 17.561 -9.550 -18.947 1.00 95.81 76 MET A C 1
ATOM 596 O O . MET A 1 76 ? 17.615 -10.519 -18.199 1.00 95.81 76 MET A O 1
ATOM 600 N N . LYS A 1 77 ? 17.218 -9.656 -20.232 1.00 96.00 77 LYS A N 1
ATOM 601 C CA . LYS A 1 77 ? 17.021 -10.923 -20.942 1.00 96.00 77 LYS A CA 1
ATOM 602 C C . LYS A 1 77 ? 18.193 -11.124 -21.896 1.00 96.00 77 LYS A C 1
ATOM 604 O O . LYS A 1 77 ? 18.523 -10.212 -22.653 1.00 96.00 77 LYS A O 1
ATOM 609 N N . PHE A 1 78 ? 18.799 -12.304 -21.876 1.00 96.56 78 PHE A N 1
ATOM 610 C CA . PHE A 1 78 ? 19.900 -12.678 -22.760 1.00 96.56 78 PHE A CA 1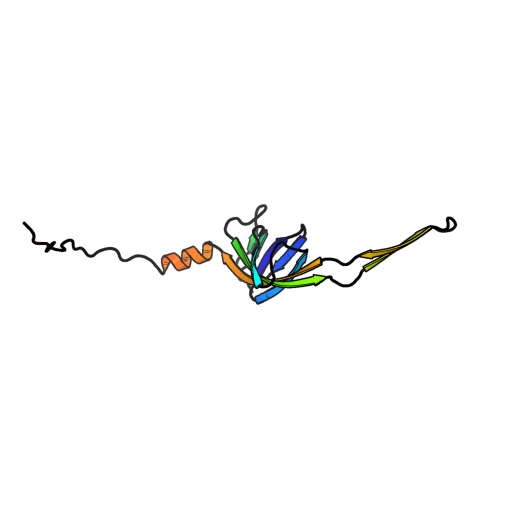
ATOM 611 C C . PHE A 1 78 ? 19.670 -14.091 -23.297 1.00 96.56 78 PHE A C 1
ATOM 613 O O . PHE A 1 78 ? 19.220 -14.959 -22.553 1.00 96.56 78 PHE A O 1
ATOM 620 N N . LYS A 1 79 ? 19.960 -14.318 -24.580 1.00 96.44 79 LYS A N 1
ATOM 621 C CA . LYS A 1 79 ? 20.036 -15.661 -25.168 1.00 96.44 79 LYS A CA 1
ATOM 622 C C . LYS A 1 79 ? 21.390 -15.812 -25.857 1.00 96.44 79 LYS A C 1
ATOM 624 O O . LYS A 1 79 ? 21.768 -14.972 -26.676 1.00 96.44 79 LYS A O 1
ATOM 629 N N . ALA A 1 80 ? 22.111 -16.876 -25.515 1.00 96.94 80 ALA A N 1
ATOM 630 C CA . ALA A 1 80 ? 23.440 -17.140 -26.050 1.00 96.94 80 ALA A CA 1
ATOM 631 C C . ALA A 1 80 ? 23.392 -17.442 -27.557 1.00 96.94 80 ALA A C 1
ATOM 633 O O . ALA A 1 80 ? 22.438 -18.050 -28.035 1.00 96.94 80 ALA A O 1
ATOM 634 N N . LYS A 1 81 ? 24.436 -17.029 -28.291 1.00 94.94 81 LYS A N 1
ATOM 635 C CA . LYS A 1 81 ? 24.675 -17.347 -29.716 1.00 94.94 81 LYS A CA 1
ATOM 636 C C . LYS A 1 81 ? 23.589 -16.897 -30.713 1.00 94.94 81 LYS A C 1
ATOM 638 O O . LYS A 1 81 ? 23.659 -17.260 -31.878 1.00 94.94 81 LYS A O 1
ATOM 643 N N . VAL A 1 82 ? 22.620 -16.082 -30.285 1.00 96.56 82 VAL A N 1
ATOM 644 C CA . VAL A 1 82 ? 21.544 -15.544 -31.148 1.00 96.56 82 VAL A CA 1
ATOM 645 C C . VAL A 1 82 ? 21.467 -14.010 -31.132 1.00 96.56 82 VAL A C 1
ATOM 647 O O . VAL A 1 82 ? 20.436 -13.442 -31.476 1.00 96.56 82 VAL A O 1
ATOM 650 N N . ASN A 1 83 ? 22.525 -13.324 -30.674 1.00 93.81 83 ASN A N 1
ATOM 651 C CA . ASN A 1 83 ? 22.604 -11.856 -30.561 1.00 93.81 83 ASN A CA 1
ATOM 652 C C . ASN A 1 83 ? 21.388 -11.191 -29.884 1.00 93.81 83 ASN A C 1
ATOM 654 O O . ASN A 1 83 ? 21.061 -10.034 -30.141 1.00 93.81 83 ASN A O 1
ATOM 658 N N . TYR A 1 84 ? 20.721 -11.900 -28.970 1.00 96.50 84 TYR A N 1
ATOM 659 C CA . TYR A 1 84 ? 19.571 -11.373 -28.249 1.00 96.50 84 TYR A CA 1
ATOM 660 C C . TYR A 1 84 ? 19.981 -10.934 -26.846 1.00 96.50 84 TYR A C 1
ATOM 662 O O . TYR A 1 84 ? 20.241 -11.752 -25.960 1.00 96.50 84 TYR A O 1
ATOM 670 N N . ARG A 1 85 ? 19.981 -9.617 -26.634 1.00 95.62 85 ARG A N 1
ATOM 671 C CA . ARG A 1 85 ? 20.147 -8.973 -25.331 1.00 95.62 85 ARG A CA 1
ATOM 672 C C . ARG A 1 85 ? 19.147 -7.828 -25.222 1.00 95.62 85 ARG A C 1
ATOM 674 O O . ARG A 1 85 ? 19.180 -6.900 -26.020 1.00 95.62 85 ARG A O 1
ATOM 681 N N . ARG A 1 86 ? 18.266 -7.864 -24.224 1.00 95.75 86 ARG A N 1
ATOM 682 C CA . ARG A 1 86 ? 17.345 -6.762 -23.907 1.00 95.75 86 ARG A CA 1
ATOM 683 C C . ARG A 1 86 ? 17.501 -6.357 -22.453 1.00 95.75 86 ARG A C 1
ATOM 685 O O . ARG A 1 86 ? 17.460 -7.213 -21.577 1.00 95.75 86 ARG A O 1
ATOM 692 N N . LYS A 1 87 ? 17.649 -5.058 -22.197 1.00 96.19 87 LYS A N 1
ATOM 693 C CA . LYS A 1 87 ? 17.662 -4.468 -20.854 1.00 96.19 87 LYS A CA 1
ATOM 694 C C . LYS A 1 87 ? 16.454 -3.549 -20.730 1.00 96.19 87 LYS A C 1
ATOM 696 O O . LYS A 1 87 ? 16.352 -2.572 -21.461 1.00 96.19 87 LYS A O 1
ATOM 701 N N . ILE A 1 88 ? 15.546 -3.876 -19.822 1.00 96.31 88 ILE A N 1
ATOM 702 C CA . ILE A 1 88 ? 14.318 -3.126 -19.557 1.00 96.31 88 ILE A CA 1
ATOM 703 C C . ILE A 1 88 ? 14.375 -2.635 -18.111 1.00 96.31 88 ILE A C 1
ATOM 705 O O . ILE A 1 88 ? 14.904 -3.311 -17.229 1.00 96.31 88 ILE A O 1
ATOM 709 N N . GLY A 1 89 ? 13.878 -1.427 -17.868 1.00 96.50 89 GLY A N 1
ATOM 710 C CA . GLY A 1 89 ? 13.657 -0.925 -16.516 1.00 96.50 89 GLY A CA 1
ATOM 711 C C . GLY A 1 89 ? 12.189 -1.052 -16.138 1.00 96.50 89 GLY A C 1
ATOM 712 O O . GLY A 1 89 ? 11.331 -0.746 -16.958 1.00 96.50 89 GLY A O 1
ATOM 713 N N . PHE A 1 90 ? 11.909 -1.432 -14.898 1.00 96.19 90 PHE A N 1
ATOM 714 C CA . PHE A 1 90 ? 10.583 -1.330 -14.299 1.00 96.19 90 PHE A CA 1
ATOM 715 C C . PHE A 1 90 ? 10.686 -0.554 -12.986 1.00 96.19 90 PHE A C 1
ATOM 717 O O . PHE A 1 90 ? 11.615 -0.768 -12.209 1.00 96.19 90 PHE A O 1
ATOM 724 N N . ARG A 1 91 ? 9.763 0.375 -12.745 1.00 96.06 91 ARG A N 1
ATOM 725 C CA . ARG A 1 91 ? 9.632 1.072 -11.463 1.00 96.06 91 ARG A CA 1
ATOM 726 C C . ARG A 1 91 ? 8.224 0.813 -10.934 1.00 96.06 91 ARG A C 1
ATOM 728 O O . ARG A 1 91 ? 7.280 1.241 -11.597 1.00 96.06 91 ARG A O 1
ATOM 735 N N . PRO A 1 92 ? 8.068 0.129 -9.788 1.00 94.81 92 PRO A N 1
ATOM 736 C CA . PRO A 1 92 ? 6.753 -0.055 -9.194 1.00 94.81 92 PRO A CA 1
ATOM 737 C C . PRO A 1 92 ? 6.229 1.289 -8.680 1.00 94.81 92 PRO A C 1
ATOM 739 O O . PRO A 1 92 ? 6.992 2.085 -8.133 1.00 94.81 92 PRO A O 1
ATOM 742 N N . GLN A 1 93 ? 4.938 1.542 -8.864 1.00 95.38 93 GLN A N 1
ATOM 743 C CA . GLN A 1 93 ? 4.253 2.676 -8.248 1.00 95.38 93 GLN A CA 1
ATOM 744 C C . GLN A 1 93 ? 3.739 2.230 -6.881 1.00 95.38 93 GLN A C 1
ATOM 746 O O . GLN A 1 93 ? 2.9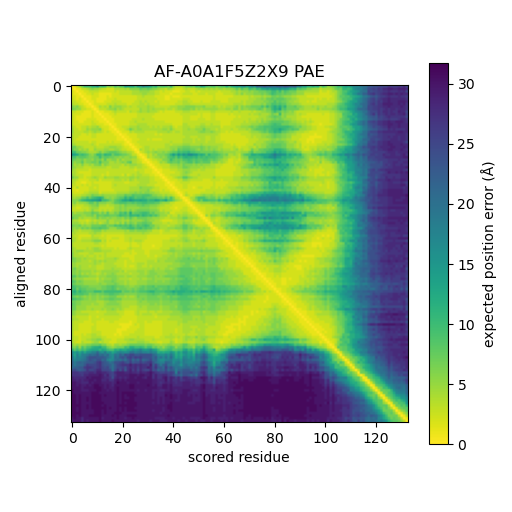98 1.252 -6.798 1.00 95.38 93 GLN A O 1
ATOM 751 N N . LEU A 1 94 ? 4.177 2.919 -5.832 1.00 95.25 94 LEU A N 1
ATOM 752 C CA . LEU A 1 94 ? 3.906 2.580 -4.442 1.00 95.25 94 LEU A CA 1
ATOM 753 C C . LEU A 1 94 ? 3.202 3.740 -3.747 1.00 95.25 94 LEU A C 1
ATOM 755 O O . LEU A 1 94 ? 3.424 4.910 -4.078 1.00 95.25 94 LEU A O 1
ATOM 759 N N . THR A 1 95 ? 2.374 3.391 -2.771 1.00 95.25 95 THR A N 1
ATOM 760 C CA . THR A 1 95 ? 1.663 4.346 -1.926 1.00 95.25 95 THR A CA 1
ATOM 761 C C . THR A 1 95 ? 1.914 4.013 -0.467 1.00 95.25 95 THR A C 1
ATOM 763 O O . THR A 1 95 ? 1.655 2.889 -0.043 1.00 95.25 95 THR A O 1
ATOM 766 N N . ASP A 1 96 ? 2.386 4.992 0.295 1.00 94.88 96 ASP A N 1
ATOM 767 C CA . ASP A 1 96 ? 2.491 4.891 1.746 1.00 94.88 96 ASP A CA 1
ATOM 768 C C . ASP A 1 96 ? 1.186 5.391 2.370 1.00 94.88 96 ASP A C 1
ATOM 770 O O . ASP A 1 96 ? 0.725 6.505 2.089 1.00 94.88 96 ASP A O 1
ATOM 774 N N . ILE A 1 97 ? 0.584 4.552 3.208 1.00 94.62 97 ILE A N 1
ATOM 775 C CA . ILE A 1 97 ? -0.657 4.843 3.922 1.00 94.62 97 ILE A CA 1
ATOM 776 C C . ILE A 1 97 ? -0.394 4.758 5.416 1.00 94.62 97 ILE A C 1
ATOM 778 O O . ILE A 1 97 ? 0.029 3.717 5.913 1.00 94.62 97 ILE A O 1
ATOM 782 N N . SER A 1 98 ? -0.696 5.835 6.131 1.00 94.56 98 SER A N 1
ATOM 783 C CA . SER A 1 98 ? -0.711 5.846 7.591 1.00 94.56 98 SER A CA 1
ATOM 784 C C . SER A 1 98 ? -2.047 5.335 8.095 1.00 94.56 98 SER A C 1
ATOM 786 O O . SER A 1 98 ? -3.099 5.795 7.646 1.00 94.56 98 SER A O 1
ATOM 788 N N . VAL A 1 99 ? -2.027 4.363 8.998 1.00 95.12 99 VAL A N 1
ATOM 789 C CA . VAL A 1 99 ? -3.239 3.752 9.543 1.00 95.12 99 VAL A CA 1
ATOM 790 C C . VAL A 1 99 ? -3.688 4.549 10.761 1.00 95.12 99 VAL A C 1
ATOM 792 O O . VAL A 1 99 ? -3.023 4.553 11.793 1.00 95.12 99 VAL A O 1
ATOM 795 N N . GLU A 1 100 ? -4.839 5.208 10.660 1.00 93.25 100 GLU A N 1
ATOM 796 C CA . GLU A 1 100 ? -5.348 6.078 11.724 1.00 93.25 100 GLU A CA 1
ATOM 797 C C . GLU A 1 100 ? -6.172 5.299 12.748 1.00 93.25 100 GLU A C 1
ATOM 799 O O . GLU A 1 100 ? -6.031 5.508 13.951 1.00 93.25 100 GLU A O 1
ATOM 804 N N . LYS A 1 101 ? -7.063 4.413 12.285 1.00 91.62 101 LYS A N 1
ATOM 805 C CA . LYS A 1 101 ? -8.024 3.751 13.173 1.00 91.62 101 LYS A CA 1
ATOM 806 C C . LYS A 1 101 ? -8.494 2.404 12.645 1.00 91.62 101 LYS A C 1
ATOM 808 O O . LYS A 1 101 ? -8.807 2.262 11.463 1.00 91.62 101 LYS A O 1
ATOM 813 N N . ILE A 1 102 ? -8.633 1.443 13.556 1.00 91.06 102 ILE A N 1
ATOM 814 C CA . ILE A 1 102 ? -9.257 0.144 13.311 1.00 91.06 102 ILE A CA 1
ATOM 815 C C . ILE A 1 102 ? -10.587 0.102 14.078 1.00 91.06 102 ILE A C 1
ATOM 817 O O . ILE A 1 102 ? -10.637 -0.066 15.300 1.00 91.06 102 ILE A O 1
ATOM 821 N N . SER A 1 103 ? -11.692 0.278 13.357 1.00 87.00 103 SER A N 1
ATOM 822 C CA . SER A 1 103 ? -13.052 0.258 13.900 1.00 87.00 103 SER A CA 1
ATOM 823 C C . SER A 1 103 ? -13.605 -1.165 13.934 1.00 87.00 103 SER A C 1
ATOM 825 O O . SER A 1 103 ? -13.548 -1.872 12.930 1.00 87.00 103 SER A O 1
ATOM 827 N N . SER A 1 104 ? -14.191 -1.569 15.064 1.00 83.06 104 SER A N 1
ATOM 828 C CA . SER A 1 104 ? -15.018 -2.775 15.161 1.00 83.06 104 SER A CA 1
ATOM 829 C C . SER A 1 104 ? -16.365 -2.427 15.794 1.00 83.06 104 SER A C 1
ATOM 831 O O . SER A 1 104 ? -16.426 -1.786 16.848 1.00 83.06 104 SER A O 1
ATOM 833 N N . GLU A 1 105 ? -17.476 -2.840 15.182 1.00 70.25 105 GLU A N 1
ATOM 834 C CA . GLU A 1 105 ? -18.808 -2.488 15.705 1.00 70.25 105 GLU A CA 1
ATOM 835 C C . GLU A 1 105 ? -19.099 -3.115 17.082 1.00 70.25 105 GLU A C 1
ATOM 837 O O . GLU A 1 105 ? -19.892 -2.582 17.863 1.00 70.25 105 GLU A O 1
ATOM 842 N N . ARG A 1 106 ? -18.390 -4.198 17.438 1.00 58.97 106 ARG A N 1
ATOM 843 C CA . ARG A 1 106 ? -18.472 -4.840 18.762 1.00 58.97 106 ARG A CA 1
ATOM 844 C C . ARG A 1 106 ? -17.989 -3.925 19.899 1.00 58.97 106 ARG A C 1
ATOM 846 O O . ARG A 1 106 ? -18.506 -4.023 21.010 1.00 58.97 106 ARG A O 1
ATOM 853 N N . GLU A 1 107 ? -17.072 -2.992 19.633 1.00 54.50 107 GLU A N 1
ATOM 854 C CA . GLU A 1 107 ? -16.688 -1.933 20.584 1.00 54.50 107 GLU A CA 1
ATOM 855 C C . GLU A 1 107 ? -17.704 -0.777 20.589 1.00 54.50 107 GLU A C 1
ATOM 857 O O . GLU A 1 107 ? -18.030 -0.235 21.649 1.00 54.50 107 GLU A O 1
ATOM 862 N N . ALA A 1 108 ? -18.291 -0.447 19.433 1.00 43.69 108 ALA A N 1
ATOM 863 C CA . ALA A 1 108 ? -19.328 0.583 19.326 1.00 43.69 108 ALA A CA 1
ATOM 864 C C . ALA A 1 108 ? -20.614 0.221 20.098 1.00 43.69 108 ALA A C 1
ATOM 866 O O . ALA A 1 108 ? -21.279 1.114 20.628 1.00 43.69 108 ALA A O 1
ATOM 867 N N . ALA A 1 109 ? -20.943 -1.070 20.227 1.00 48.81 109 ALA A N 1
ATOM 868 C CA . ALA A 1 109 ? -22.055 -1.546 21.053 1.00 48.81 109 ALA A CA 1
ATOM 869 C C . ALA A 1 109 ? -21.839 -1.264 22.555 1.00 48.81 109 ALA A C 1
ATOM 871 O O . ALA A 1 109 ? -22.763 -0.785 23.210 1.00 48.81 109 ALA A O 1
ATOM 872 N N . LYS A 1 110 ? -20.611 -1.441 23.080 1.00 47.72 110 LYS A N 1
ATOM 873 C CA . LYS A 1 110 ? -20.261 -1.098 24.477 1.00 47.72 110 LYS A CA 1
ATOM 874 C C . LYS A 1 110 ? -20.311 0.416 24.746 1.00 47.72 110 LYS A C 1
ATOM 876 O O . LYS A 1 110 ? -20.677 0.833 25.847 1.00 47.72 110 LYS A O 1
ATOM 881 N N . ILE A 1 111 ? -19.985 1.244 23.749 1.00 46.16 111 ILE A N 1
ATOM 882 C CA . ILE A 1 111 ? -20.037 2.715 23.848 1.00 46.16 111 ILE A CA 1
ATOM 883 C C . ILE A 1 111 ? -21.490 3.222 23.774 1.00 46.16 111 ILE A C 1
ATOM 885 O O . ILE A 1 111 ? -21.877 4.070 24.574 1.00 46.16 111 ILE A O 1
ATOM 889 N N . LYS A 1 112 ? -22.341 2.645 22.911 1.00 39.00 112 LYS A N 1
ATOM 890 C CA . LYS A 1 112 ? -23.783 2.965 22.854 1.00 39.00 112 LYS A CA 1
ATOM 891 C C . LYS A 1 112 ? -24.530 2.582 24.140 1.00 39.00 112 LYS A C 1
ATOM 893 O O . LYS A 1 112 ? -25.422 3.318 24.545 1.00 39.00 112 LYS A O 1
ATOM 898 N N . THR A 1 113 ? -24.136 1.515 24.843 1.00 37.16 113 THR A N 1
ATOM 899 C CA . THR A 1 113 ? -24.702 1.174 26.167 1.00 37.16 113 THR A CA 1
ATOM 900 C C . THR A 1 113 ? -24.294 2.128 27.294 1.00 37.16 113 THR A C 1
ATOM 902 O O . THR A 1 113 ? -25.013 2.222 28.282 1.00 37.16 113 THR A O 1
ATOM 905 N N . LYS A 1 114 ? -23.195 2.887 27.158 1.00 41.44 114 LYS A N 1
ATOM 906 C CA . LYS A 1 114 ? -22.865 3.989 28.086 1.00 41.44 114 LYS A CA 1
ATOM 907 C C . LYS A 1 114 ? -23.497 5.322 27.678 1.00 41.44 114 LYS A C 1
ATOM 909 O O . LYS A 1 114 ? -23.441 6.284 28.438 1.00 41.44 114 LYS A O 1
ATOM 914 N N . THR A 1 115 ? -24.086 5.420 26.486 1.00 42.22 115 THR A N 1
ATOM 915 C CA . THR A 1 115 ? -24.627 6.682 25.977 1.00 42.22 115 THR A CA 1
ATOM 916 C C . THR A 1 115 ? -25.852 6.442 25.090 1.00 42.22 115 THR A C 1
ATOM 918 O O . THR A 1 115 ? -25.728 6.429 23.865 1.00 42.22 115 THR A O 1
ATOM 921 N N . LYS A 1 116 ? -27.036 6.290 25.720 1.00 39.56 116 LYS A N 1
ATOM 922 C CA . LYS A 1 116 ? -28.359 6.905 25.384 1.00 39.56 116 LYS A CA 1
ATOM 923 C C . LYS A 1 116 ? -29.549 6.022 25.834 1.00 39.56 116 LYS A C 1
ATOM 925 O O . LYS A 1 116 ? -29.388 4.807 25.817 1.00 39.56 116 LYS A O 1
ATOM 930 N N . PRO A 1 117 ? -30.778 6.557 26.074 1.00 41.12 117 PRO A N 1
ATOM 931 C CA . PRO A 1 117 ? -31.219 7.958 26.242 1.00 41.12 117 PRO A CA 1
ATOM 932 C C . PRO A 1 117 ? -32.156 8.185 27.467 1.00 41.12 117 PRO A C 1
ATOM 934 O O . PRO A 1 117 ? -33.083 7.413 27.698 1.00 41.12 117 PRO A O 1
ATOM 937 N N . VAL A 1 118 ? -32.046 9.307 28.191 1.00 32.72 118 VAL A N 1
ATOM 938 C CA . VAL A 1 118 ? -33.147 9.756 29.074 1.00 32.72 118 VAL A CA 1
ATOM 939 C C . VAL A 1 118 ? -34.198 10.454 28.206 1.00 32.72 118 VAL A C 1
ATOM 941 O O . VAL A 1 118 ? -34.030 11.604 27.813 1.00 32.72 118 VAL A O 1
ATOM 944 N N . LYS A 1 119 ? -35.286 9.754 27.869 1.00 41.84 119 LYS A N 1
ATOM 945 C CA . LYS A 1 119 ? -36.529 10.380 27.389 1.00 41.84 119 LYS A CA 1
ATOM 946 C C . LYS A 1 119 ? -37.575 10.324 28.502 1.00 41.84 119 LYS A C 1
ATOM 948 O O . LYS A 1 119 ? -38.122 9.249 28.729 1.00 41.84 119 LYS A O 1
ATOM 953 N N . LYS A 1 120 ? -37.896 11.476 29.112 1.00 30.06 120 LYS A N 1
ATOM 954 C CA . LYS A 1 120 ? -39.269 11.941 29.436 1.00 30.06 120 LYS A CA 1
ATOM 955 C C . LYS A 1 120 ? -39.260 13.224 30.289 1.00 30.06 120 LYS A C 1
ATOM 957 O O . LYS A 1 120 ? -38.954 13.168 31.469 1.00 30.06 120 LYS A O 1
ATOM 962 N N . ALA A 1 121 ? -39.678 14.334 29.679 1.00 31.14 121 ALA A N 1
ATOM 963 C CA . ALA A 1 121 ? -40.441 15.450 30.268 1.00 31.14 121 ALA A CA 1
ATOM 964 C C . ALA A 1 121 ? -40.877 16.342 29.079 1.00 31.14 121 ALA A C 1
ATOM 966 O O . ALA A 1 121 ? -40.046 16.993 28.461 1.00 31.14 121 ALA A O 1
ATOM 967 N N . VAL A 1 122 ? -42.049 16.131 28.463 1.00 28.84 122 VAL A N 1
ATOM 968 C CA . VAL A 1 122 ? -43.306 16.867 28.740 1.00 28.84 122 VAL A CA 1
ATOM 969 C C . VAL A 1 122 ? -43.022 18.371 28.922 1.00 28.84 122 VAL A C 1
ATOM 971 O O . VAL A 1 122 ? -42.487 18.778 29.939 1.00 28.84 122 VAL A O 1
ATOM 974 N N . SER A 1 123 ? -43.317 19.240 27.952 1.00 28.11 123 SER A N 1
ATOM 975 C CA . SER A 1 123 ? -44.662 19.806 27.801 1.00 28.11 123 SER A CA 1
ATOM 976 C C . SER A 1 123 ? -44.848 20.541 26.461 1.00 28.11 123 SER A C 1
ATOM 978 O O . SER A 1 123 ? -44.000 21.297 25.996 1.00 28.11 123 SER A O 1
ATOM 980 N N . LYS A 1 124 ? -46.021 20.332 25.854 1.00 32.81 124 LYS A N 1
ATOM 981 C CA . LYS A 1 124 ? -46.630 21.249 24.883 1.00 32.81 124 LYS A CA 1
ATOM 982 C C . LYS A 1 124 ? -47.103 22.509 25.620 1.00 32.81 124 LYS A C 1
ATOM 984 O O . LYS A 1 124 ? -47.849 22.361 26.585 1.00 32.81 124 LYS A O 1
ATOM 989 N N . LYS A 1 125 ? -46.760 23.697 25.106 1.00 27.75 125 LYS A N 1
ATOM 990 C CA . LYS A 1 125 ? -47.637 24.877 24.889 1.00 27.75 125 LYS A CA 1
ATOM 991 C C . LYS A 1 125 ? -46.774 26.115 24.602 1.00 27.75 125 LYS A C 1
ATOM 993 O O . LYS A 1 125 ? -46.447 26.872 25.507 1.00 27.75 125 LYS A O 1
ATOM 998 N N . THR A 1 126 ? -46.468 26.371 23.335 1.00 29.69 126 THR A N 1
ATOM 999 C CA . THR A 1 126 ? -46.251 27.745 22.868 1.00 29.69 126 THR A CA 1
ATOM 1000 C C . THR A 1 126 ? -47.616 28.315 22.495 1.00 29.69 126 THR A C 1
ATOM 1002 O O . THR A 1 126 ? -48.276 27.838 21.575 1.00 29.69 126 THR A O 1
ATOM 1005 N N . LYS A 1 127 ? -48.084 29.302 23.268 1.00 33.62 127 LYS A N 1
ATOM 1006 C CA . LYS A 1 127 ? -49.168 30.191 22.841 1.00 33.62 127 LYS A CA 1
ATOM 1007 C C . LYS A 1 127 ? -48.648 30.982 21.641 1.00 33.62 127 LYS A C 1
ATOM 1009 O O . LYS A 1 127 ? -47.673 31.714 21.766 1.00 33.62 127 LYS A O 1
ATOM 1014 N N . SER A 1 128 ? -49.298 30.821 20.497 1.00 35.06 128 SER A N 1
ATOM 1015 C CA . SER A 1 128 ? -49.180 31.716 19.354 1.00 35.06 128 SER A CA 1
ATOM 1016 C C . SER A 1 128 ? -49.735 33.090 19.733 1.00 35.06 128 SER A C 1
ATOM 1018 O O . SER A 1 128 ? -50.930 33.234 19.988 1.00 35.06 128 SER A O 1
ATOM 1020 N N . SER A 1 129 ? -48.866 34.094 19.765 1.00 34.56 129 SER A N 1
ATOM 1021 C CA . SER A 1 129 ? -49.234 35.504 19.696 1.00 34.56 129 SER A CA 1
ATOM 1022 C C . SER A 1 129 ? -48.994 35.991 18.269 1.00 34.56 129 SER A C 1
ATOM 1024 O O . SER A 1 129 ? -47.865 36.334 17.933 1.00 34.56 129 SER A O 1
ATOM 1026 N N . VAL A 1 130 ? -50.032 36.031 17.431 1.00 41.22 130 VAL A N 1
ATOM 1027 C CA . VAL A 1 130 ? -50.049 36.899 16.245 1.00 41.22 130 VAL A CA 1
ATOM 1028 C C . VAL A 1 130 ? -51.457 37.471 16.096 1.00 41.22 130 VAL A C 1
ATOM 1030 O O . VAL A 1 130 ? -52.422 36.756 15.849 1.00 41.22 130 VAL A O 1
ATOM 1033 N N . LYS A 1 131 ? -51.535 38.780 16.331 1.00 40.56 131 LYS A N 1
ATOM 1034 C CA . LYS A 1 131 ? -52.605 39.707 15.955 1.00 40.56 131 LYS A CA 1
ATOM 1035 C C . LYS A 1 131 ? -52.547 39.883 14.429 1.00 40.56 131 LYS A C 1
ATOM 1037 O O . LYS A 1 131 ? -51.434 40.026 13.931 1.00 40.56 131 LYS A O 1
ATOM 1042 N N . ASN A 1 132 ? -53.684 39.910 13.728 1.00 39.75 132 ASN A N 1
ATOM 1043 C CA . ASN A 1 132 ? -54.044 40.959 12.756 1.00 39.75 132 ASN A CA 1
ATOM 1044 C C . ASN A 1 132 ? -55.366 40.652 12.028 1.00 39.75 132 ASN A C 1
ATOM 1046 O O . ASN A 1 132 ? -55.557 39.528 11.576 1.00 39.75 132 ASN A O 1
ATOM 1050 N N . SER A 1 133 ? -56.184 41.716 11.957 1.00 39.19 133 SER A N 1
ATOM 1051 C CA . SER A 1 133 ? -57.312 42.038 11.058 1.00 39.19 133 SER A CA 1
ATOM 1052 C C . SER A 1 133 ? -58.345 40.961 10.751 1.00 39.19 133 SER A C 1
ATOM 1054 O O . SER A 1 133 ? -58.034 40.075 9.926 1.00 39.19 133 SER A O 1
#